Protein AF-A0A8S0S2J7-F1 (afdb_monomer_lite)

Foldseek 3Di:
DCVVVVDDDQAEDEPQNLVVLVVVPDVSVVVNVVCPPPSYHYHYDPDDDD

Organism: NCBI:txid158383

Radius of gyration: 12.56 Å; chains: 1; bounding box: 24×28×28 Å

pLDDT: mean 97.07, std 2.27, range [85.31, 98.62]

Sequence (50 aa):
MMNCLYAKCTPCITDCVMAELEKLGQKYRVALRIAKDPRFERLPCTHKGT

Secondary structure (DSSP, 8-state):
-HHHHSS----EEEHHHHHHHHHT-GGGHHHHHHHT-TTSEEEPP-SS--

InterPro domains:
  IPR006984 Fcf1/UTP23 [PF04900] (3-48)
  IPR029060 PIN-like domain superfamily [SSF88723] (2-49)

Structure (mmCIF, N/CA/C/O backbone):
data_AF-A0A8S0S2J7-F1
#
_entry.id   AF-A0A8S0S2J7-F1
#
loop_
_atom_site.group_PDB
_atom_site.id
_atom_site.type_symbol
_atom_site.label_atom_id
_atom_site.label_alt_id
_atom_site.label_comp_id
_atom_site.label_asym_id
_atom_site.label_entity_id
_atom_site.label_seq_id
_atom_site.pdbx_PDB_ins_code
_atom_site.Cartn_x
_atom_site.Cartn_y
_atom_site.Cartn_z
_atom_site.occupancy
_atom_site.B_iso_or_equiv
_atom_site.auth_seq_id
_atom_site.auth_comp_id
_atom_site.auth_asym_id
_atom_site.auth_atom_id
_atom_site.pdbx_PDB_model_num
ATOM 1 N N . MET A 1 1 ? 10.244 1.967 -8.490 1.00 89.81 1 MET A N 1
ATOM 2 C CA . MET A 1 1 ? 11.139 0.787 -8.447 1.00 89.81 1 MET A CA 1
ATOM 3 C C . MET A 1 1 ? 11.837 0.542 -9.777 1.00 89.81 1 MET A C 1
ATOM 5 O O . MET A 1 1 ? 13.045 0.369 -9.757 1.00 89.81 1 MET A O 1
ATOM 9 N N . MET A 1 2 ? 11.138 0.623 -10.917 1.00 94.19 2 MET A N 1
ATOM 10 C CA . MET A 1 2 ? 11.734 0.375 -12.243 1.00 94.19 2 MET A CA 1
ATOM 11 C C . MET A 1 2 ? 13.013 1.187 -12.530 1.00 94.19 2 MET A C 1
ATOM 13 O O . MET A 1 2 ? 14.009 0.598 -12.920 1.00 94.19 2 MET A O 1
ATOM 17 N N . ASN A 1 3 ? 13.042 2.496 -12.242 1.00 96.00 3 ASN A N 1
ATOM 18 C CA . ASN A 1 3 ? 14.243 3.332 -12.456 1.00 96.00 3 ASN A CA 1
ATOM 19 C C . ASN A 1 3 ? 15.432 2.980 -11.543 1.00 96.00 3 ASN A C 1
ATOM 21 O O . ASN A 1 3 ? 16.539 3.433 -11.788 1.00 96.00 3 ASN A O 1
ATOM 25 N N . CYS A 1 4 ? 15.196 2.230 -10.465 1.00 97.12 4 CYS A N 1
ATOM 26 C CA . CYS A 1 4 ? 16.239 1.804 -9.534 1.00 97.12 4 CYS A CA 1
ATOM 27 C C . CYS A 1 4 ? 16.765 0.413 -9.902 1.00 97.12 4 CYS A C 1
ATOM 29 O O . CYS A 1 4 ? 17.969 0.192 -9.897 1.00 97.12 4 CYS A O 1
ATOM 31 N N . LEU A 1 5 ? 15.859 -0.510 -10.240 1.00 97.00 5 LEU A N 1
ATOM 32 C CA . LEU A 1 5 ? 16.193 -1.906 -10.534 1.00 97.00 5 LEU A CA 1
ATOM 33 C C . LEU A 1 5 ? 16.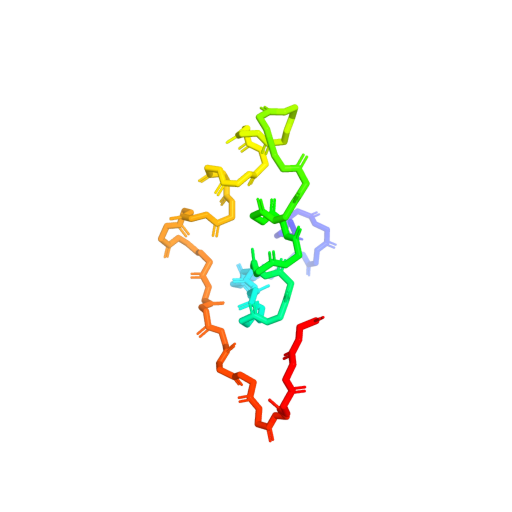490 -2.164 -12.017 1.00 97.00 5 LEU A C 1
ATOM 35 O O . LEU A 1 5 ? 16.911 -3.261 -12.363 1.00 97.00 5 LEU A O 1
ATOM 39 N N . TYR A 1 6 ? 16.239 -1.182 -12.888 1.00 96.75 6 TYR A N 1
ATOM 40 C CA . TYR A 1 6 ? 16.386 -1.275 -14.345 1.00 96.75 6 TYR A CA 1
ATOM 41 C C . TYR A 1 6 ? 15.687 -2.500 -14.963 1.00 96.75 6 TYR A C 1
ATOM 43 O O . TYR A 1 6 ? 16.115 -3.041 -15.979 1.00 96.75 6 TYR A O 1
ATOM 51 N N . ALA A 1 7 ? 14.577 -2.922 -14.354 1.00 98.00 7 ALA A N 1
ATOM 52 C CA . ALA A 1 7 ? 13.775 -4.072 -14.753 1.00 98.00 7 ALA A CA 1
ATOM 53 C C . ALA A 1 7 ? 12.277 -3.801 -14.531 1.00 98.00 7 ALA A C 1
ATOM 55 O O . ALA A 1 7 ? 11.894 -2.851 -13.837 1.00 98.00 7 ALA A O 1
ATOM 56 N N . LYS A 1 8 ? 11.410 -4.647 -15.108 1.00 96.62 8 LYS A N 1
ATOM 57 C CA . LYS A 1 8 ? 9.970 -4.626 -14.810 1.00 96.62 8 LYS A CA 1
ATOM 58 C C . LYS A 1 8 ? 9.762 -4.980 -13.335 1.00 96.62 8 LYS A C 1
ATOM 60 O O . LYS A 1 8 ? 10.224 -6.019 -12.879 1.00 96.62 8 LYS A O 1
ATOM 65 N N . CYS A 1 9 ? 9.024 -4.141 -12.612 1.00 97.25 9 CYS A N 1
ATOM 66 C CA . CYS A 1 9 ? 8.662 -4.387 -11.218 1.00 97.25 9 CYS A CA 1
ATOM 67 C C . CYS A 1 9 ? 7.151 -4.266 -11.056 1.00 97.25 9 CYS A C 1
ATOM 69 O O . CYS A 1 9 ? 6.589 -3.225 -11.401 1.00 97.25 9 CYS A O 1
ATOM 71 N N . THR A 1 10 ? 6.524 -5.290 -10.485 1.00 97.00 10 THR A N 1
ATOM 72 C CA . THR A 1 10 ? 5.147 -5.216 -9.992 1.00 97.00 10 THR A CA 1
ATOM 73 C C . THR A 1 10 ? 5.216 -4.953 -8.489 1.00 97.00 10 THR A C 1
ATOM 75 O O . THR A 1 10 ? 5.818 -5.755 -7.777 1.00 97.00 10 THR A O 1
ATOM 78 N N . PRO A 1 11 ? 4.706 -3.819 -7.985 1.00 97.69 11 PRO A N 1
ATOM 79 C CA . PRO A 1 11 ? 4.626 -3.606 -6.549 1.00 97.69 11 PRO A CA 1
ATOM 80 C C . PRO A 1 11 ? 3.592 -4.558 -5.941 1.00 97.69 11 PRO A C 1
ATOM 82 O O . PRO A 1 11 ? 2.539 -4.779 -6.532 1.00 97.69 11 PRO A O 1
ATOM 85 N N . CYS A 1 12 ? 3.871 -5.089 -4.753 1.00 98.00 12 CYS A N 1
ATOM 86 C CA . CYS A 1 12 ? 2.954 -5.973 -4.039 1.00 98.00 12 CYS A CA 1
ATOM 87 C C . CYS A 1 12 ? 2.600 -5.382 -2.673 1.00 98.00 12 CYS A C 1
ATOM 89 O O . CYS A 1 12 ? 3.423 -4.707 -2.050 1.00 98.00 12 CYS A O 1
ATOM 91 N N . ILE A 1 13 ? 1.391 -5.655 -2.194 1.00 98.38 13 ILE A N 1
ATOM 92 C CA . ILE A 1 13 ? 0.934 -5.290 -0.852 1.00 98.38 13 ILE A CA 1
ATOM 93 C C . ILE A 1 13 ? 0.203 -6.470 -0.216 1.00 98.38 13 ILE A C 1
ATOM 95 O O . ILE A 1 13 ? -0.662 -7.083 -0.836 1.00 98.38 13 ILE A O 1
ATOM 99 N N . THR A 1 14 ? 0.561 -6.813 1.017 1.00 98.62 14 THR A N 1
ATOM 100 C CA . THR A 1 14 ? -0.093 -7.897 1.756 1.00 98.62 14 THR A CA 1
ATOM 101 C C . THR A 1 14 ? -1.367 -7.415 2.443 1.00 98.62 14 THR A C 1
ATOM 103 O O . THR A 1 14 ? -1.520 -6.226 2.738 1.00 98.62 14 THR A O 1
ATOM 106 N N . ASP A 1 15 ? -2.272 -8.345 2.752 1.00 98.38 15 ASP A N 1
ATOM 107 C CA . ASP A 1 15 ? -3.504 -8.039 3.489 1.00 98.38 15 ASP A CA 1
ATOM 108 C C . ASP A 1 15 ? -3.253 -7.340 4.830 1.00 98.38 15 ASP A C 1
ATOM 110 O O . ASP A 1 15 ? -3.965 -6.392 5.164 1.00 98.38 15 ASP A O 1
ATOM 114 N N . CYS A 1 16 ? -2.232 -7.758 5.584 1.00 98.38 16 CYS A N 1
ATOM 115 C CA . CYS A 1 16 ? -1.917 -7.141 6.872 1.00 98.38 16 CYS A CA 1
ATOM 116 C C . CYS A 1 16 ? -1.414 -5.700 6.728 1.00 98.38 16 CYS A C 1
ATOM 118 O O . CYS A 1 16 ? -1.901 -4.821 7.433 1.00 98.38 16 CYS A O 1
ATOM 120 N N 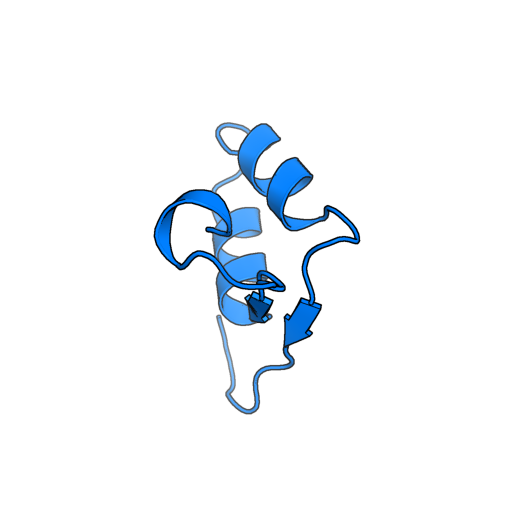. VAL A 1 17 ? -0.540 -5.413 5.756 1.00 98.38 17 VAL A N 1
ATOM 121 C CA . VAL A 1 17 ? -0.071 -4.042 5.483 1.00 98.38 17 VAL A CA 1
ATOM 122 C C . VAL A 1 17 ? -1.223 -3.154 5.014 1.00 98.38 17 VAL A C 1
ATOM 124 O O . VAL A 1 17 ? -1.317 -1.994 5.415 1.00 98.38 17 VAL A O 1
ATOM 127 N N . MET A 1 18 ? -2.122 -3.697 4.191 1.00 98.00 18 MET A N 1
ATOM 128 C CA . MET A 1 18 ? -3.315 -2.982 3.752 1.00 98.00 18 MET A CA 1
ATOM 129 C C . MET A 1 18 ? -4.225 -2.624 4.935 1.00 98.00 18 MET A C 1
ATOM 131 O O . MET A 1 18 ? -4.688 -1.489 5.036 1.00 98.00 18 MET A O 1
ATOM 135 N N . ALA A 1 19 ? -4.437 -3.568 5.851 1.00 98.12 19 ALA A N 1
ATOM 136 C CA . ALA A 1 19 ? -5.236 -3.345 7.048 1.00 98.12 19 ALA A CA 1
ATOM 137 C C . ALA A 1 19 ? -4.588 -2.339 8.012 1.00 98.12 19 ALA A C 1
ATOM 139 O O . ALA A 1 19 ? -5.282 -1.460 8.518 1.00 98.12 19 ALA A O 1
ATOM 140 N N . GLU A 1 20 ? -3.272 -2.406 8.229 1.00 98.31 20 GLU A N 1
ATOM 141 C CA . GLU A 1 20 ? -2.537 -1.396 9.004 1.00 98.31 20 GLU A CA 1
ATOM 142 C C . GLU A 1 20 ? -2.718 0.006 8.414 1.00 98.31 20 GLU A C 1
ATOM 144 O O . GLU A 1 20 ? -3.017 0.965 9.126 1.00 98.31 20 GLU A O 1
ATOM 149 N N . LEU A 1 21 ? -2.634 0.130 7.088 1.00 97.94 21 LEU A N 1
ATOM 150 C CA . LEU A 1 21 ? -2.824 1.406 6.407 1.00 97.94 21 LEU A CA 1
ATOM 151 C C . LEU A 1 21 ? -4.252 1.956 6.561 1.00 97.94 21 LEU A C 1
ATOM 153 O O . LEU A 1 21 ? -4.436 3.172 6.636 1.00 97.94 21 LEU A O 1
ATOM 157 N N . GLU A 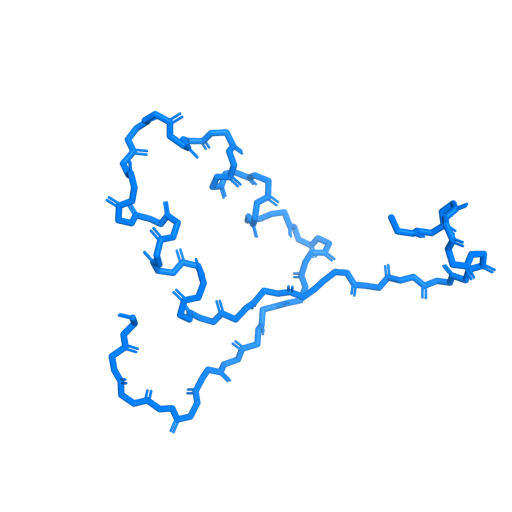1 22 ? -5.257 1.081 6.642 1.00 97.25 22 GLU A N 1
ATOM 158 C CA . GLU A 1 22 ? -6.645 1.456 6.938 1.00 97.25 22 GLU A CA 1
ATOM 159 C C . GLU A 1 22 ? -6.830 1.900 8.403 1.00 97.25 22 GLU A C 1
ATOM 161 O O . GLU A 1 22 ? -7.552 2.873 8.647 1.00 97.25 22 GLU A O 1
ATOM 166 N N . LYS A 1 23 ? -6.124 1.283 9.368 1.00 97.81 23 LYS A N 1
ATOM 167 C CA . LYS A 1 23 ? -6.150 1.670 10.798 1.00 97.81 23 LYS A CA 1
ATOM 168 C C . LYS A 1 23 ? -5.599 3.079 11.048 1.00 97.81 23 LYS A C 1
ATOM 170 O O . LYS A 1 23 ? -6.053 3.759 11.967 1.00 97.81 23 LYS A O 1
ATOM 175 N N . LEU A 1 24 ? -4.658 3.549 10.225 1.00 97.25 24 LEU A N 1
ATOM 176 C CA . LEU A 1 24 ? -4.026 4.870 10.368 1.00 97.25 24 LEU A CA 1
ATOM 177 C C . LEU A 1 24 ? -4.976 6.064 10.117 1.00 97.25 24 LEU A C 1
ATOM 179 O O . LEU A 1 24 ? -4.637 7.213 10.421 1.00 97.25 24 LEU A O 1
ATOM 183 N N . GLY A 1 25 ? -6.172 5.816 9.578 1.00 94.81 25 GLY A N 1
ATOM 184 C CA . GLY A 1 25 ? -7.244 6.803 9.480 1.00 94.81 25 GLY A CA 1
ATOM 185 C C . GLY A 1 25 ? -7.030 7.895 8.424 1.00 94.81 25 GLY A C 1
ATOM 186 O O . GLY A 1 25 ? -6.232 7.783 7.490 1.00 94.81 25 GLY A O 1
ATOM 187 N N . GLN A 1 26 ? -7.788 8.992 8.547 1.00 97.19 26 GLN A N 1
ATOM 188 C CA . GLN A 1 26 ? -7.940 9.986 7.471 1.00 97.19 26 GLN A CA 1
ATOM 189 C C . GLN A 1 26 ? -6.643 10.699 7.071 1.00 97.19 26 GLN A C 1
ATOM 191 O O . GLN A 1 26 ? -6.492 11.077 5.905 1.00 97.19 26 GLN A O 1
ATOM 196 N N . LYS A 1 27 ? -5.689 10.845 8.001 1.00 97.69 27 LYS A N 1
ATOM 197 C CA . LYS A 1 27 ? -4.377 11.452 7.726 1.00 97.69 27 LYS A CA 1
ATOM 198 C C . LYS A 1 27 ? -3.635 10.717 6.601 1.00 97.69 27 LYS A C 1
ATOM 200 O O . LYS A 1 27 ? -2.915 11.350 5.834 1.00 97.69 27 LYS A O 1
ATOM 205 N N . TYR A 1 28 ? -3.876 9.414 6.444 1.00 98.19 28 TYR A N 1
ATOM 206 C CA . TYR A 1 28 ? -3.209 8.555 5.465 1.00 98.19 28 TYR A CA 1
ATOM 207 C C . TYR A 1 28 ? -4.084 8.214 4.251 1.00 98.19 28 TYR A C 1
ATOM 209 O O . TYR A 1 28 ? -3.740 7.338 3.460 1.00 98.19 28 TYR A O 1
ATOM 217 N N . ARG A 1 29 ? -5.182 8.952 4.019 1.00 97.31 29 ARG A N 1
ATOM 218 C CA . ARG A 1 29 ? -6.119 8.693 2.907 1.00 97.31 29 ARG A CA 1
ATOM 219 C C . ARG A 1 29 ? -5.465 8.658 1.519 1.00 97.31 29 ARG A C 1
ATOM 221 O O . ARG A 1 29 ? -5.922 7.927 0.645 1.00 97.31 29 ARG A O 1
ATOM 228 N N . VAL A 1 30 ? -4.420 9.463 1.298 1.00 98.25 30 VAL A N 1
ATOM 229 C CA . VAL A 1 30 ? -3.696 9.509 0.015 1.00 98.25 30 VAL A CA 1
ATOM 230 C C . VAL A 1 30 ? -2.858 8.247 -0.159 1.00 98.25 30 VAL A C 1
ATOM 232 O O . VAL A 1 30 ? -2.928 7.621 -1.212 1.00 98.25 30 VAL A O 1
ATOM 235 N N . ALA A 1 31 ? -2.138 7.834 0.887 1.00 98.12 31 ALA A N 1
ATOM 236 C CA . ALA A 1 31 ? -1.382 6.587 0.883 1.00 98.12 31 ALA A CA 1
ATOM 237 C C . ALA A 1 31 ? -2.311 5.385 0.657 1.00 98.12 31 ALA A C 1
ATOM 239 O O . ALA A 1 31 ? -2.031 4.556 -0.203 1.00 98.12 31 ALA A O 1
ATOM 240 N N . LEU A 1 32 ? -3.466 5.353 1.333 1.00 98.12 32 LEU A N 1
ATOM 241 C CA . LEU A 1 32 ? -4.472 4.308 1.144 1.00 98.12 32 LEU A CA 1
ATOM 242 C C . LEU A 1 32 ? -4.993 4.251 -0.299 1.00 98.12 32 LEU A C 1
ATOM 244 O O . LEU A 1 32 ? -5.206 3.171 -0.839 1.00 98.12 32 LEU A O 1
ATOM 248 N N . ARG A 1 33 ? -5.176 5.405 -0.952 1.00 97.88 33 ARG A N 1
ATOM 249 C CA . ARG A 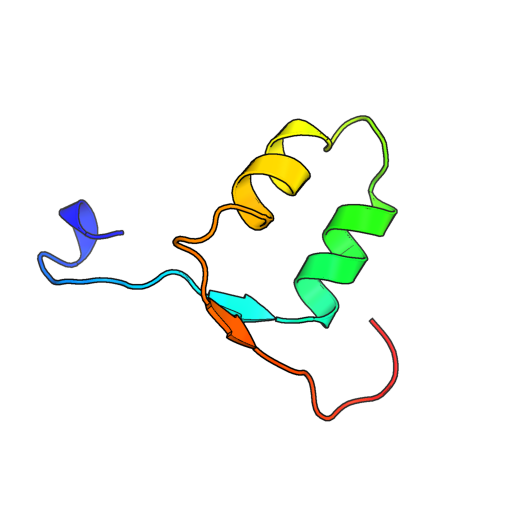1 33 ? -5.585 5.456 -2.361 1.00 97.88 33 ARG A CA 1
ATOM 250 C C . ARG A 1 33 ? -4.495 4.936 -3.299 1.00 97.88 33 ARG A C 1
ATOM 252 O O . ARG A 1 33 ? -4.828 4.230 -4.241 1.00 97.88 33 ARG A O 1
ATOM 259 N N . ILE A 1 34 ? -3.227 5.261 -3.040 1.00 98.12 34 ILE A N 1
ATOM 260 C CA . ILE A 1 34 ? -2.087 4.753 -3.822 1.00 98.12 34 ILE A CA 1
ATOM 261 C C . ILE A 1 34 ? -1.953 3.235 -3.652 1.00 98.12 34 ILE A C 1
ATOM 263 O O . ILE A 1 34 ? -1.747 2.531 -4.631 1.00 98.12 34 ILE A O 1
ATOM 267 N N . ALA A 1 35 ? -2.128 2.720 -2.434 1.00 97.81 35 ALA A N 1
ATOM 268 C CA . ALA A 1 35 ? -2.092 1.286 -2.155 1.00 97.81 35 ALA A CA 1
ATOM 269 C C . ALA A 1 35 ? -3.237 0.496 -2.825 1.00 97.81 35 ALA A C 1
ATOM 271 O O . ALA A 1 35 ? -3.083 -0.693 -3.081 1.00 97.81 35 ALA A O 1
ATOM 272 N N . LYS A 1 36 ? -4.372 1.150 -3.131 1.00 96.88 36 LYS A N 1
ATOM 273 C CA . LYS A 1 36 ? -5.510 0.577 -3.884 1.00 96.88 36 LYS A CA 1
ATOM 274 C C . LYS A 1 36 ? -5.3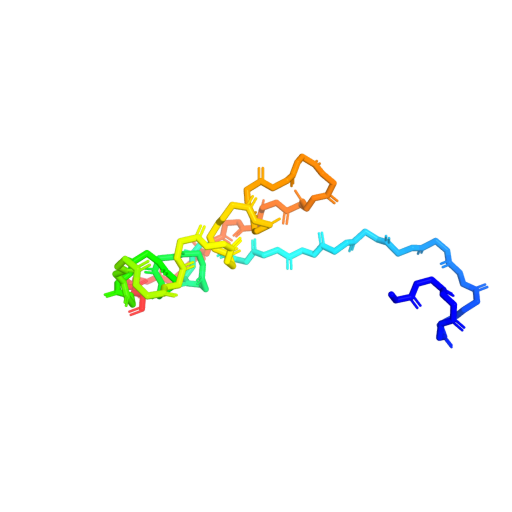51 0.679 -5.408 1.00 96.88 36 LYS A C 1
ATOM 276 O O . LYS A 1 36 ? -6.277 0.322 -6.132 1.00 96.88 36 LYS A O 1
ATOM 281 N N . ASP A 1 37 ? -4.231 1.199 -5.906 1.00 98.06 37 ASP A N 1
ATOM 282 C CA . ASP A 1 37 ? -3.973 1.294 -7.341 1.00 98.06 37 ASP A CA 1
ATOM 283 C C . ASP A 1 37 ? -3.890 -0.116 -7.965 1.00 98.06 37 ASP A C 1
ATOM 285 O O . ASP A 1 37 ? -3.182 -0.970 -7.432 1.00 98.06 37 ASP A O 1
ATOM 289 N N . PRO A 1 38 ? -4.565 -0.383 -9.100 1.00 97.19 38 PRO A N 1
ATOM 290 C CA . PRO A 1 38 ? -4.606 -1.713 -9.717 1.00 97.19 38 PRO A CA 1
ATOM 291 C C . PRO A 1 38 ? -3.241 -2.221 -10.206 1.00 97.19 38 PRO A C 1
ATOM 293 O O . PRO A 1 38 ? -3.115 -3.388 -10.565 1.00 97.19 38 PRO A O 1
ATOM 296 N N . ARG A 1 39 ? -2.210 -1.368 -10.243 1.00 96.44 39 ARG A N 1
ATOM 297 C CA . ARG A 1 39 ? -0.831 -1.783 -10.527 1.00 96.44 39 ARG A CA 1
ATOM 298 C C . ARG A 1 39 ? -0.188 -2.540 -9.362 1.00 96.44 39 ARG A C 1
ATOM 300 O O . ARG A 1 39 ? 0.865 -3.134 -9.575 1.00 96.44 39 ARG A O 1
ATOM 307 N N . PHE A 1 40 ? -0.772 -2.493 -8.162 1.00 98.00 40 PHE A N 1
ATOM 308 C CA . PHE A 1 40 ? -0.329 -3.282 -7.016 1.00 98.00 40 PHE A CA 1
ATOM 309 C C . PHE A 1 40 ? -0.960 -4.674 -7.035 1.00 98.00 40 PHE A C 1
ATOM 311 O O . PHE A 1 40 ? -2.176 -4.822 -7.131 1.00 98.00 40 PHE A O 1
ATOM 318 N N . GLU A 1 41 ? -0.132 -5.701 -6.876 1.00 98.25 41 GLU A N 1
ATOM 319 C CA . GLU A 1 41 ? -0.590 -7.062 -6.628 1.00 98.25 41 GLU A CA 1
ATOM 320 C C . GLU A 1 41 ? -0.913 -7.236 -5.141 1.00 98.25 41 GLU A C 1
ATOM 322 O O . GLU A 1 41 ? -0.073 -6.995 -4.269 1.00 98.25 41 GLU A O 1
ATOM 327 N N . ARG A 1 42 ? -2.144 -7.651 -4.837 1.00 97.88 42 ARG A N 1
ATOM 328 C CA . ARG A 1 42 ? -2.564 -7.910 -3.461 1.00 97.88 42 ARG A CA 1
ATOM 329 C C . ARG A 1 42 ? -2.274 -9.358 -3.091 1.00 97.88 42 ARG A C 1
ATOM 331 O O . ARG A 1 42 ? -2.799 -10.271 -3.721 1.00 97.88 42 ARG A O 1
ATOM 338 N N . LEU A 1 43 ? -1.470 -9.552 -2.053 1.00 98.38 43 LEU A N 1
ATOM 339 C CA . LEU A 1 43 ? -1.048 -10.870 -1.592 1.00 98.38 43 LEU A CA 1
ATOM 340 C C . LEU A 1 43 ? -1.822 -11.280 -0.329 1.00 98.38 43 LEU A C 1
ATOM 342 O O . LEU A 1 43 ? -1.795 -10.535 0.660 1.00 98.38 43 LEU A O 1
ATOM 346 N N . PRO A 1 44 ? -2.488 -12.449 -0.325 1.00 98.00 44 PRO A N 1
ATOM 347 C CA . PRO A 1 44 ? -3.218 -12.913 0.841 1.00 98.00 44 PRO A CA 1
ATOM 348 C C . PRO A 1 44 ? -2.271 -13.351 1.959 1.00 98.00 44 PRO A C 1
ATOM 350 O O . PRO A 1 44 ? -1.272 -14.033 1.721 1.00 98.00 44 PRO A O 1
ATOM 353 N N . CYS A 1 45 ? -2.603 -12.990 3.195 1.00 98.19 45 CYS A N 1
ATOM 354 C CA . CYS A 1 45 ? -1.870 -13.459 4.369 1.00 98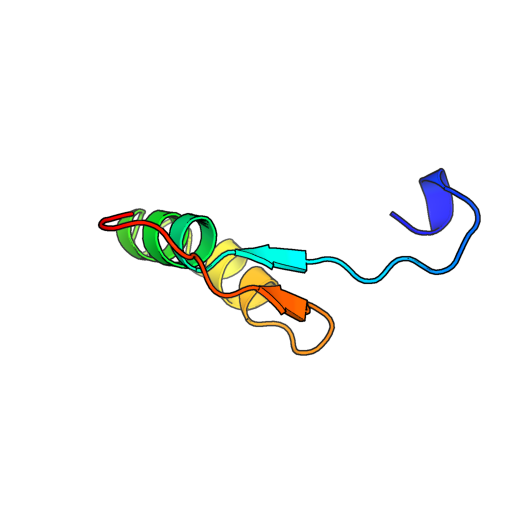.19 45 CYS A CA 1
ATOM 355 C C . CYS A 1 45 ? -2.397 -14.821 4.842 1.00 98.19 45 CYS A C 1
ATOM 357 O O . CYS A 1 45 ? -3.601 -15.049 4.895 1.00 98.19 45 CYS A O 1
ATOM 359 N N . THR A 1 46 ? -1.502 -15.710 5.275 1.00 98.25 46 THR A N 1
ATOM 360 C CA . THR A 1 46 ? -1.858 -17.021 5.859 1.00 98.25 46 THR A CA 1
ATOM 361 C C . THR A 1 46 ? -1.803 -17.030 7.390 1.00 98.25 46 THR A C 1
ATOM 363 O O . THR A 1 46 ? -1.786 -18.092 8.011 1.00 98.25 46 THR A O 1
ATOM 366 N N . HIS A 1 47 ? -1.742 -15.853 8.014 1.00 97.69 47 HIS A N 1
ATOM 367 C CA . HIS A 1 47 ? -1.688 -15.680 9.463 1.00 97.69 47 HIS A CA 1
ATOM 368 C C . HIS A 1 47 ? -2.959 -15.005 9.986 1.00 97.69 47 HIS A C 1
ATOM 370 O O . HIS A 1 47 ? -3.693 -14.350 9.248 1.00 97.69 47 HIS A O 1
ATOM 376 N N . LYS A 1 48 ? -3.222 -15.169 11.285 1.00 96.56 48 LYS A N 1
ATOM 377 C CA . LYS A 1 48 ? -4.299 -14.444 11.967 1.00 96.56 48 LYS A CA 1
ATOM 378 C C . LYS A 1 48 ? -3.849 -13.019 12.288 1.00 96.56 48 LYS A C 1
ATOM 380 O O . LYS A 1 48 ? -2.664 -12.781 12.514 1.00 96.56 48 LYS A O 1
ATOM 385 N N . GLY A 1 49 ? -4.817 -12.111 12.374 1.00 92.75 49 GLY A N 1
ATOM 386 C CA . GLY A 1 49 ? -4.580 -10.722 12.756 1.00 92.75 49 GLY A CA 1
ATOM 387 C C . GLY A 1 49 ? -3.958 -9.876 11.649 1.00 92.75 49 GLY A C 1
ATOM 388 O O . GLY A 1 49 ? -3.770 -10.327 10.517 1.00 92.75 49 GLY A O 1
ATOM 389 N N . THR A 1 50 ? -3.694 -8.625 12.007 1.00 85.31 50 THR A N 1
ATOM 390 C CA . THR A 1 50 ? -3.083 -7.590 11.177 1.00 85.31 50 THR A CA 1
ATOM 391 C C . THR A 1 50 ? -2.097 -6.825 12.031 1.00 85.31 50 THR A C 1
ATOM 393 O O . THR A 1 50 ? -2.504 -6.473 13.167 1.00 85.31 50 THR A O 1
#